Protein AF-A0A6B2B445-F1 (afdb_monomer_lite)

Structure (mmCIF, N/CA/C/O backbone):
data_AF-A0A6B2B445-F1
#
_entry.id   AF-A0A6B2B445-F1
#
loop_
_atom_site.group_PDB
_atom_site.id
_atom_site.type_symbol
_atom_site.label_atom_id
_atom_site.label_alt_id
_atom_site.label_comp_id
_atom_site.label_asym_id
_atom_site.label_entity_id
_atom_site.label_seq_id
_atom_site.pdbx_PDB_ins_code
_atom_site.Cartn_x
_atom_site.Cartn_y
_atom_site.Cartn_z
_atom_site.occupancy
_atom_site.B_iso_or_equiv
_atom_site.auth_seq_id
_atom_site.auth_comp_id
_atom_site.auth_asym_id
_atom_site.auth_atom_id
_atom_site.pdbx_PDB_model_num
ATOM 1 N N . MET A 1 1 ? -19.565 30.868 10.875 1.00 37.94 1 MET A N 1
ATOM 2 C CA . MET A 1 1 ? -19.810 29.450 10.540 1.00 37.94 1 MET A CA 1
ATOM 3 C C . MET A 1 1 ? -18.513 28.697 10.764 1.00 37.94 1 MET A C 1
ATOM 5 O O . MET A 1 1 ? -17.567 28.935 10.028 1.00 37.94 1 MET A O 1
ATOM 9 N N . LYS A 1 2 ? -18.429 27.897 11.832 1.00 34.94 2 LYS A N 1
ATOM 10 C CA . LYS A 1 2 ? -17.344 26.925 12.012 1.00 34.94 2 LYS A CA 1
ATOM 11 C C . LYS A 1 2 ? -17.727 25.694 11.191 1.00 34.94 2 LYS A C 1
ATOM 13 O O . LYS A 1 2 ? -18.863 25.245 11.288 1.00 34.94 2 LYS A O 1
ATOM 18 N N . SER A 1 3 ? -16.827 25.243 10.329 1.00 37.50 3 SER A N 1
ATOM 19 C CA . SER A 1 3 ? -17.010 24.019 9.555 1.00 37.50 3 SER A CA 1
ATOM 20 C C . SER A 1 3 ? -16.663 22.838 10.460 1.00 37.50 3 SER A C 1
ATOM 22 O O . SER A 1 3 ? -15.491 22.644 10.767 1.00 37.50 3 SER A O 1
ATOM 24 N N . ASP A 1 4 ? -17.675 22.090 10.903 1.00 46.00 4 ASP A N 1
ATOM 25 C CA . ASP A 1 4 ? -17.543 20.838 11.663 1.00 46.00 4 ASP A CA 1
ATOM 26 C C . ASP A 1 4 ? -17.133 19.679 10.735 1.00 46.00 4 ASP A C 1
ATOM 28 O O . ASP A 1 4 ? -17.894 18.741 10.502 1.00 46.00 4 ASP A O 1
ATOM 32 N N . ILE A 1 5 ? -15.925 19.739 10.168 1.00 45.12 5 ILE A N 1
ATOM 33 C CA . ILE A 1 5 ? -15.330 18.595 9.462 1.00 45.12 5 ILE A CA 1
ATOM 34 C C . ILE A 1 5 ? -14.302 17.952 10.396 1.00 45.12 5 ILE A C 1
ATOM 36 O O . ILE A 1 5 ? -13.121 18.258 10.308 1.00 45.12 5 ILE A O 1
ATOM 40 N N . GLY A 1 6 ? -14.791 17.076 11.282 1.00 44.84 6 GLY A N 1
ATOM 41 C CA . GLY A 1 6 ? -14.033 16.017 11.966 1.00 44.84 6 GLY A CA 1
ATOM 42 C C . GLY A 1 6 ? -12.901 16.439 12.923 1.00 44.84 6 GLY A C 1
ATOM 43 O O . GLY A 1 6 ? -12.446 17.581 12.915 1.00 44.84 6 GLY A O 1
ATOM 44 N N . PRO A 1 7 ? -12.429 15.526 13.794 1.00 42.03 7 PRO A N 1
ATOM 45 C CA . PRO A 1 7 ? -11.262 15.793 14.624 1.00 42.03 7 PRO A CA 1
ATOM 46 C C . PRO A 1 7 ? -10.038 16.027 13.730 1.00 42.03 7 PRO A C 1
ATOM 48 O O . PRO A 1 7 ? -9.815 15.325 12.744 1.00 42.03 7 PRO A O 1
ATOM 51 N N . SER A 1 8 ? -9.245 17.036 14.081 1.00 46.16 8 SER A N 1
ATOM 52 C CA . SER A 1 8 ? -7.990 17.383 13.424 1.00 46.16 8 SER A CA 1
ATOM 53 C C . SER A 1 8 ? -6.955 16.264 13.599 1.00 46.16 8 SER A C 1
ATOM 55 O O . SER A 1 8 ? -6.148 16.301 14.526 1.00 46.16 8 SER A O 1
ATOM 57 N N . TRP A 1 9 ? -6.928 15.283 12.701 1.00 50.59 9 TRP A N 1
ATOM 58 C CA . TRP A 1 9 ? -5.773 14.394 12.519 1.00 50.59 9 TRP A CA 1
ATOM 59 C C . TRP A 1 9 ? -4.677 15.135 11.742 1.00 50.59 9 TRP A C 1
ATOM 61 O O . TRP A 1 9 ? -4.286 14.753 10.643 1.00 50.59 9 TRP A O 1
ATOM 71 N N . SER A 1 10 ? -4.227 16.271 12.275 1.00 55.19 10 SER A N 1
ATOM 72 C CA . SER A 1 10 ? -3.288 17.170 11.598 1.00 55.19 10 SER A CA 1
ATOM 73 C C . SER A 1 10 ? -1.853 16.637 11.530 1.00 55.19 10 SER A C 1
ATOM 75 O O . SER A 1 10 ? -1.025 17.261 10.875 1.00 55.19 10 SER A O 1
ATOM 77 N N . GLU A 1 11 ? -1.552 15.474 12.116 1.00 64.31 11 GLU A N 1
ATOM 78 C CA . GLU A 1 11 ? -0.257 14.814 11.952 1.00 64.31 11 GLU A CA 1
ATOM 79 C C . GLU A 1 11 ? -0.418 13.300 11.789 1.00 64.31 11 GLU A C 1
ATOM 81 O O . GLU A 1 11 ? -0.928 12.606 12.664 1.00 64.31 11 GLU A O 1
ATOM 86 N N . VAL A 1 12 ? 0.045 12.788 10.646 1.00 70.62 12 VAL A N 1
ATOM 87 C CA . VAL A 1 12 ? 0.212 11.350 10.405 1.00 70.62 12 VAL A CA 1
ATOM 88 C C . VAL A 1 12 ? 1.132 10.773 11.484 1.00 70.62 12 VAL A C 1
ATOM 90 O O . VAL A 1 12 ? 2.234 11.302 11.683 1.00 70.62 12 VAL A O 1
ATOM 93 N N . LEU A 1 13 ? 0.703 9.680 12.125 1.00 77.31 13 LEU A N 1
ATOM 94 C CA . LEU A 1 13 ? 1.469 8.983 13.161 1.00 77.31 13 LEU A CA 1
ATOM 95 C C . LEU A 1 13 ? 2.887 8.628 12.658 1.00 77.31 13 LEU A C 1
ATOM 97 O O . LEU A 1 13 ? 3.035 8.215 11.503 1.00 77.31 13 LEU A O 1
ATOM 101 N N . PRO A 1 14 ? 3.941 8.767 13.487 1.00 82.19 14 PRO A N 1
ATOM 102 C CA . PRO A 1 14 ? 5.313 8.442 13.089 1.00 82.19 14 PRO A CA 1
ATOM 103 C C . PRO A 1 14 ? 5.469 7.029 12.517 1.00 82.19 14 PRO A C 1
ATOM 105 O O . PRO A 1 14 ? 6.147 6.858 11.505 1.00 82.19 14 PRO A O 1
ATOM 108 N N . ASP A 1 15 ? 4.777 6.052 13.100 1.00 80.50 15 ASP A N 1
ATOM 109 C CA . ASP A 1 15 ? 4.842 4.651 12.676 1.00 80.50 15 ASP A CA 1
ATOM 110 C C . ASP A 1 15 ? 4.233 4.444 11.285 1.00 80.50 15 ASP A C 1
ATOM 112 O O . ASP A 1 15 ? 4.793 3.715 10.473 1.00 80.50 15 ASP A O 1
ATOM 116 N N . VAL A 1 16 ? 3.158 5.168 10.953 1.00 81.94 16 VAL A N 1
ATOM 117 C CA . VAL A 1 16 ? 2.560 5.160 9.607 1.00 81.94 16 VAL A CA 1
ATOM 118 C C . VAL A 1 16 ? 3.533 5.725 8.570 1.00 81.94 16 VAL A C 1
ATOM 120 O O . VAL A 1 16 ? 3.661 5.179 7.473 1.00 81.94 16 VAL A O 1
ATOM 123 N N . LYS A 1 17 ? 4.260 6.800 8.908 1.00 86.38 17 LYS A N 1
ATOM 124 C CA . LYS A 1 17 ? 5.299 7.353 8.021 1.00 86.38 17 LYS A CA 1
ATOM 125 C C . LYS A 1 17 ? 6.448 6.366 7.833 1.00 86.38 17 LYS A C 1
ATOM 127 O O . LYS A 1 17 ? 6.901 6.173 6.708 1.00 86.38 17 LYS A O 1
ATOM 132 N N . LEU A 1 18 ? 6.917 5.755 8.920 1.00 87.56 18 LEU A N 1
ATOM 133 C CA . LEU A 1 18 ? 8.008 4.785 8.878 1.00 87.56 18 LEU A CA 1
ATOM 134 C C . LEU A 1 18 ? 7.619 3.545 8.067 1.00 87.56 18 LEU A C 1
ATOM 136 O O . LEU A 1 18 ? 8.397 3.112 7.218 1.00 87.56 18 LEU A O 1
ATOM 140 N N . TRP A 1 19 ? 6.405 3.032 8.269 1.00 87.81 19 TRP A N 1
ATOM 141 C CA . TRP A 1 19 ? 5.838 1.952 7.468 1.00 87.81 19 TRP A CA 1
ATOM 142 C C . TRP A 1 19 ? 5.818 2.326 5.985 1.00 87.81 19 TRP A C 1
ATOM 144 O O . TRP A 1 19 ? 6.363 1.588 5.171 1.00 87.81 19 TRP A O 1
ATOM 154 N N . ALA A 1 20 ? 5.297 3.504 5.623 1.00 89.81 20 ALA A N 1
ATOM 155 C CA . ALA A 1 20 ? 5.241 3.935 4.225 1.00 89.81 20 ALA A CA 1
ATOM 156 C C . ALA A 1 20 ? 6.638 3.988 3.581 1.00 89.81 20 ALA A C 1
ATOM 158 O O . ALA A 1 20 ? 6.821 3.445 2.495 1.00 89.81 20 ALA A O 1
ATOM 159 N N . ILE A 1 21 ? 7.639 4.553 4.269 1.00 91.38 21 ILE A N 1
ATOM 160 C CA . ILE A 1 21 ? 9.036 4.590 3.794 1.00 91.38 21 ILE A CA 1
ATOM 161 C C . ILE A 1 21 ? 9.561 3.174 3.535 1.00 91.38 21 ILE A C 1
ATOM 163 O O . ILE A 1 21 ? 10.130 2.898 2.479 1.00 91.38 21 ILE A O 1
ATOM 167 N N . LYS A 1 22 ? 9.340 2.258 4.480 1.00 91.88 22 LYS A N 1
ATOM 168 C CA . LYS A 1 22 ? 9.798 0.870 4.378 1.00 91.88 22 LYS A CA 1
ATOM 169 C C . LYS A 1 22 ? 9.105 0.109 3.246 1.00 91.88 22 LYS A C 1
ATOM 171 O O . LYS A 1 22 ? 9.754 -0.652 2.530 1.00 91.88 22 LYS A O 1
ATOM 176 N N . MET A 1 23 ? 7.821 0.370 3.022 1.00 92.62 23 MET A N 1
ATOM 177 C CA . MET A 1 23 ? 7.076 -0.194 1.897 1.00 92.62 23 MET A CA 1
ATOM 178 C C . MET A 1 23 ? 7.556 0.351 0.551 1.00 92.62 23 MET A C 1
ATOM 180 O O . MET A 1 23 ? 7.617 -0.410 -0.413 1.00 92.62 23 MET A O 1
ATOM 184 N N . VAL A 1 24 ? 7.955 1.627 0.472 1.00 94.56 24 VAL A N 1
ATOM 185 C CA . VAL A 1 24 ? 8.592 2.189 -0.733 1.00 94.56 24 VAL A CA 1
ATOM 186 C C . VAL A 1 24 ? 9.906 1.474 -1.037 1.00 94.56 24 VAL A C 1
ATOM 188 O O . VAL A 1 24 ? 10.101 1.040 -2.172 1.00 94.56 24 VAL A O 1
ATOM 191 N N . GLU A 1 25 ? 10.782 1.304 -0.041 1.00 94.25 25 GLU A N 1
ATOM 192 C CA . GLU A 1 25 ? 12.053 0.576 -0.199 1.00 94.25 25 GLU A CA 1
ATOM 193 C C . GLU A 1 25 ? 11.809 -0.855 -0.709 1.00 94.25 25 GLU A C 1
ATOM 195 O O . GLU A 1 25 ? 12.440 -1.304 -1.672 1.00 94.25 25 GLU A O 1
ATOM 200 N N . LEU A 1 26 ? 10.834 -1.553 -0.118 1.00 93.06 26 LEU A N 1
ATOM 201 C CA . LEU A 1 26 ? 10.450 -2.900 -0.529 1.00 93.06 26 LEU A CA 1
ATOM 202 C C . LEU A 1 26 ? 9.903 -2.928 -1.964 1.00 93.06 26 LEU A C 1
ATOM 204 O O . LEU A 1 26 ? 10.358 -3.739 -2.773 1.00 93.06 26 LEU A O 1
ATOM 208 N N . ALA A 1 27 ? 8.987 -2.024 -2.313 1.00 94.00 27 ALA A N 1
ATOM 209 C CA . ALA A 1 27 ? 8.426 -1.930 -3.659 1.00 94.00 27 ALA A CA 1
ATOM 210 C C . ALA A 1 27 ? 9.517 -1.666 -4.706 1.00 94.00 27 ALA A C 1
ATOM 212 O O . ALA A 1 27 ? 9.547 -2.336 -5.735 1.00 94.00 27 ALA A O 1
ATOM 213 N N . GLN A 1 28 ? 10.459 -0.763 -4.425 1.00 94.12 28 GLN A N 1
ATOM 214 C CA . GLN A 1 28 ? 11.584 -0.461 -5.319 1.00 94.12 28 GLN A CA 1
ATOM 215 C C . GLN A 1 28 ? 12.555 -1.638 -5.474 1.00 94.12 28 GLN A C 1
ATOM 217 O O . GLN A 1 28 ? 13.159 -1.799 -6.533 1.00 94.12 28 GLN A O 1
ATOM 222 N N . SER A 1 29 ? 12.694 -2.485 -4.451 1.00 95.00 29 SER A N 1
ATOM 223 C CA . SER A 1 29 ? 13.516 -3.697 -4.540 1.00 95.00 29 SER A CA 1
ATOM 224 C C . SER A 1 29 ? 12.875 -4.808 -5.386 1.00 95.00 29 SER A C 1
ATOM 226 O O . SER A 1 29 ? 13.588 -5.648 -5.937 1.00 95.00 29 SER A O 1
ATOM 228 N N . LYS A 1 30 ? 11.538 -4.817 -5.505 1.00 94.50 30 LYS A N 1
ATOM 229 C CA . LYS A 1 30 ? 10.770 -5.898 -6.149 1.00 94.50 30 LYS A CA 1
ATOM 230 C C . LYS A 1 30 ? 10.230 -5.539 -7.529 1.00 94.50 30 LYS A C 1
ATOM 232 O O . LYS A 1 30 ? 10.074 -6.431 -8.359 1.00 94.50 30 LYS A O 1
ATOM 237 N N . LEU A 1 31 ? 9.890 -4.275 -7.761 1.00 96.75 31 LEU A N 1
ATOM 238 C CA . LEU A 1 31 ? 9.186 -3.810 -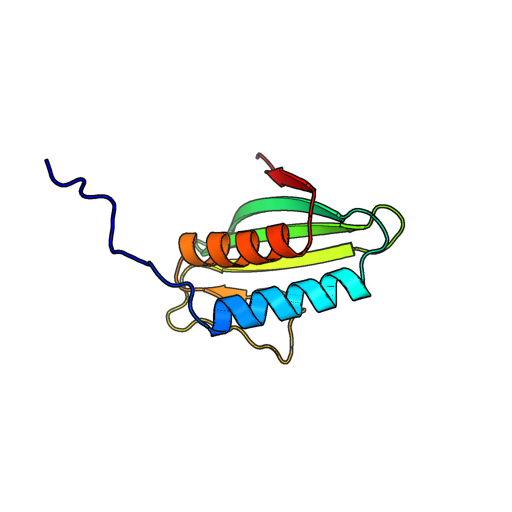8.953 1.00 96.75 31 LEU A CA 1
ATOM 239 C C . LEU A 1 31 ? 10.150 -3.065 -9.875 1.00 96.75 31 LEU A C 1
ATOM 241 O O . LEU A 1 31 ? 10.849 -2.146 -9.457 1.00 96.75 31 LEU A O 1
ATOM 245 N N . VAL A 1 32 ? 10.171 -3.447 -11.152 1.00 97.00 32 VAL A N 1
ATOM 246 C CA . VAL A 1 32 ? 11.074 -2.859 -12.148 1.00 97.00 32 VAL A CA 1
ATOM 247 C C . VAL A 1 32 ? 10.294 -1.970 -13.113 1.00 97.00 32 VAL A C 1
ATOM 249 O O . VAL A 1 32 ? 9.363 -2.431 -13.778 1.00 97.00 32 VAL A O 1
ATOM 252 N N . GLY A 1 33 ? 10.723 -0.713 -13.246 1.00 95.94 33 GLY A N 1
ATOM 253 C CA . GLY A 1 33 ? 10.091 0.296 -14.105 1.00 95.94 33 GLY A CA 1
ATOM 254 C C . GLY A 1 33 ? 8.950 1.044 -13.413 1.00 95.94 33 GLY A C 1
ATOM 255 O O . GLY A 1 33 ? 8.861 1.052 -12.187 1.00 95.94 33 GLY A O 1
ATOM 256 N N . SER A 1 34 ? 8.080 1.693 -14.194 1.00 96.75 34 SER A N 1
ATOM 257 C CA . SER A 1 34 ? 6.900 2.373 -13.645 1.00 96.75 34 SER A CA 1
ATOM 258 C C . SER A 1 34 ? 5.988 1.390 -12.909 1.00 96.75 34 SER A C 1
ATOM 260 O O . SER A 1 34 ? 5.781 0.264 -13.364 1.00 96.75 34 SER A O 1
ATOM 262 N N . ILE A 1 35 ? 5.423 1.827 -11.787 1.00 97.50 35 ILE A N 1
ATOM 263 C CA . ILE A 1 35 ? 4.572 1.001 -10.933 1.00 97.50 35 ILE A CA 1
ATOM 264 C C . ILE A 1 35 ? 3.109 1.296 -11.251 1.00 97.50 35 ILE A C 1
ATOM 266 O O . ILE A 1 35 ? 2.694 2.454 -11.241 1.00 97.50 35 ILE A O 1
ATOM 270 N N . ARG A 1 36 ? 2.318 0.249 -11.492 1.00 97.06 36 ARG A N 1
ATOM 271 C CA . ARG A 1 36 ? 0.852 0.332 -11.528 1.00 97.06 36 ARG A CA 1
ATOM 272 C C . ARG A 1 36 ? 0.278 -0.322 -10.287 1.00 97.06 36 ARG A C 1
ATOM 274 O O . ARG A 1 36 ? 0.710 -1.414 -9.926 1.00 97.06 36 ARG A O 1
ATOM 281 N N . ALA A 1 37 ? -0.701 0.329 -9.681 1.00 96.06 37 ALA A N 1
ATOM 282 C CA . ALA A 1 37 ? -1.389 -0.104 -8.481 1.00 96.06 37 ALA A CA 1
ATOM 283 C C . ALA A 1 37 ? -2.892 -0.263 -8.748 1.00 96.06 37 ALA A C 1
ATOM 285 O O . ALA A 1 37 ? -3.531 0.604 -9.350 1.00 96.06 37 ALA A O 1
ATOM 286 N N . ASN A 1 38 ? -3.469 -1.363 -8.278 1.00 95.25 38 ASN A N 1
ATOM 287 C CA . ASN A 1 38 ? -4.906 -1.580 -8.212 1.00 95.25 38 ASN A CA 1
ATOM 288 C C . ASN A 1 38 ? -5.325 -1.632 -6.745 1.00 95.25 38 ASN A C 1
ATOM 290 O O . ASN A 1 38 ? -4.881 -2.503 -5.997 1.00 95.25 38 ASN A O 1
ATOM 294 N N . LEU A 1 39 ? -6.157 -0.677 -6.344 1.00 94.12 39 LEU A N 1
ATOM 295 C CA . LEU A 1 39 ? -6.699 -0.583 -5.000 1.00 94.12 39 LEU A CA 1
ATOM 296 C C . LEU A 1 39 ? -8.142 -1.087 -4.983 1.00 94.12 39 LEU A C 1
ATOM 298 O O . LEU A 1 39 ? -8.976 -0.633 -5.772 1.00 94.12 39 LEU A O 1
ATOM 302 N N . ARG A 1 40 ? -8.457 -1.976 -4.041 1.00 93.31 40 ARG A N 1
ATOM 303 C CA . ARG A 1 40 ? -9.788 -2.561 -3.88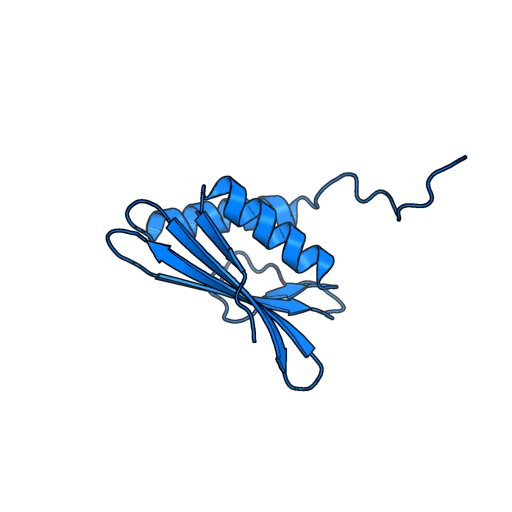2 1.00 93.31 40 ARG A CA 1
ATOM 304 C C . ARG A 1 40 ? -10.184 -2.656 -2.415 1.00 93.31 40 ARG A C 1
ATOM 306 O O . ARG A 1 40 ? -9.561 -3.375 -1.642 1.00 93.31 40 ARG A O 1
ATOM 313 N N . ALA A 1 41 ? -11.290 -2.013 -2.059 1.00 93.06 41 ALA A N 1
ATOM 314 C CA . ALA A 1 41 ? -11.964 -2.271 -0.792 1.00 93.06 41 ALA A CA 1
ATOM 315 C C . ALA A 1 41 ? -12.948 -3.444 -0.943 1.00 93.06 41 ALA A C 1
ATOM 317 O O . ALA A 1 41 ? -13.660 -3.542 -1.946 1.00 93.06 41 ALA A O 1
ATOM 318 N N . TYR A 1 42 ? -13.002 -4.341 0.037 1.00 92.38 42 TYR A N 1
ATOM 319 C CA . TYR A 1 42 ? -13.970 -5.438 0.074 1.00 92.38 42 TYR A CA 1
ATOM 320 C C . TYR A 1 42 ? -14.310 -5.831 1.510 1.00 92.38 42 TYR A C 1
ATOM 322 O O . TYR A 1 42 ? -13.634 -5.444 2.457 1.00 92.38 42 TYR A O 1
ATOM 330 N N . ARG A 1 43 ? -15.376 -6.617 1.675 1.00 92.75 43 ARG A N 1
ATOM 331 C CA . ARG A 1 43 ? -15.782 -7.154 2.974 1.00 92.75 43 ARG A CA 1
ATOM 332 C C . ARG A 1 43 ? -15.766 -8.675 2.937 1.00 92.75 43 ARG A C 1
ATOM 334 O O . ARG A 1 43 ? -16.342 -9.270 2.028 1.00 92.75 43 ARG A O 1
ATOM 341 N N . HIS A 1 44 ? -15.150 -9.303 3.931 1.00 88.94 44 HIS A N 1
ATOM 342 C CA . HIS A 1 44 ? -15.129 -10.755 4.091 1.00 88.94 44 HIS A CA 1
ATOM 343 C C . HIS A 1 44 ? -15.397 -11.115 5.555 1.00 88.94 44 HIS A C 1
ATOM 345 O O . HIS A 1 44 ? -14.811 -10.531 6.458 1.00 88.94 44 HIS A O 1
ATOM 351 N N . ASN A 1 45 ? -16.341 -12.028 5.806 1.00 89.06 45 ASN A N 1
ATOM 352 C CA . ASN A 1 45 ? -16.761 -12.441 7.156 1.00 89.06 45 ASN A CA 1
ATOM 353 C C . ASN A 1 45 ? -17.069 -11.279 8.120 1.00 89.06 45 ASN A C 1
ATOM 355 O O . ASN A 1 45 ? -16.807 -11.353 9.315 1.00 89.06 45 ASN A O 1
ATOM 359 N N . GLY A 1 46 ? -17.635 -10.189 7.598 1.00 86.88 46 GLY A N 1
ATOM 360 C CA . GLY A 1 46 ? -17.989 -9.019 8.397 1.00 86.88 46 GLY A CA 1
ATOM 361 C C . GLY A 1 46 ? -16.854 -8.014 8.616 1.00 86.88 46 GLY A C 1
ATOM 362 O O . GLY A 1 46 ? -17.174 -6.898 9.024 1.00 86.88 46 GLY A O 1
ATOM 363 N N . ILE A 1 47 ? -15.611 -8.352 8.264 1.00 89.38 47 ILE A N 1
ATOM 364 C CA . ILE A 1 47 ? -14.417 -7.499 8.361 1.00 89.38 47 ILE A CA 1
ATOM 365 C C . ILE A 1 47 ? -14.200 -6.771 7.032 1.00 89.38 47 ILE A C 1
ATOM 367 O O . ILE A 1 47 ? -14.394 -7.353 5.959 1.00 89.38 47 ILE A O 1
ATOM 371 N N . GLU A 1 48 ? -13.851 -5.490 7.100 1.00 92.94 48 GLU A N 1
ATOM 372 C CA . GLU A 1 48 ? -13.521 -4.679 5.930 1.00 92.94 48 GLU A CA 1
ATOM 373 C C . GLU A 1 48 ? -12.023 -4.754 5.643 1.00 92.94 48 GLU A C 1
ATOM 375 O O . GLU A 1 48 ? -11.200 -4.679 6.552 1.00 92.94 48 GLU A O 1
ATOM 380 N N . TYR A 1 49 ? -11.680 -4.884 4.369 1.00 92.62 49 TYR A N 1
ATOM 381 C CA . TYR A 1 49 ? -10.315 -5.023 3.898 1.00 92.62 49 TYR A CA 1
ATOM 382 C C . TYR A 1 49 ? -10.033 -4.033 2.774 1.00 92.62 49 TYR A C 1
ATOM 384 O O . TYR A 1 49 ? -10.897 -3.758 1.939 1.00 92.62 49 TYR A O 1
ATOM 392 N N . LEU A 1 50 ? -8.793 -3.567 2.715 1.00 93.31 50 LEU A N 1
ATOM 393 C CA . LEU A 1 50 ? -8.217 -2.807 1.621 1.00 93.31 50 LEU A CA 1
ATOM 394 C C . LEU A 1 50 ? -7.090 -3.640 1.006 1.00 93.31 50 LEU A C 1
ATOM 396 O O . LEU A 1 50 ? -6.024 -3.787 1.598 1.00 93.31 50 LEU A O 1
ATOM 400 N N . ALA A 1 51 ? -7.341 -4.219 -0.163 1.00 92.88 51 ALA A N 1
ATOM 401 C CA . ALA A 1 51 ? -6.325 -4.888 -0.962 1.00 92.88 51 ALA A CA 1
ATOM 402 C C . ALA A 1 51 ? -5.667 -3.896 -1.920 1.00 92.88 51 ALA A C 1
ATOM 404 O O . ALA A 1 51 ? -6.340 -3.094 -2.568 1.00 92.88 51 ALA A O 1
ATOM 405 N N . LEU A 1 52 ? -4.352 -3.996 -2.031 1.00 93.25 52 LEU A N 1
ATOM 406 C CA . LEU A 1 52 ? -3.524 -3.266 -2.968 1.00 93.25 52 LEU A CA 1
ATOM 407 C C . LEU A 1 52 ? -2.666 -4.270 -3.735 1.00 93.25 52 LEU A C 1
ATOM 409 O O . LEU A 1 52 ? -1.820 -4.943 -3.152 1.00 93.25 52 LEU A O 1
ATOM 413 N N . GLU A 1 53 ? -2.864 -4.346 -5.042 1.00 94.06 53 GLU A N 1
ATOM 414 C CA . GLU A 1 53 ? -2.032 -5.127 -5.954 1.00 94.06 53 GLU A CA 1
ATOM 415 C C . GLU A 1 53 ? -1.151 -4.185 -6.771 1.00 94.06 53 GLU A C 1
ATOM 417 O O . GLU A 1 53 ? -1.623 -3.173 -7.284 1.00 94.06 53 GLU A O 1
ATOM 422 N N . ME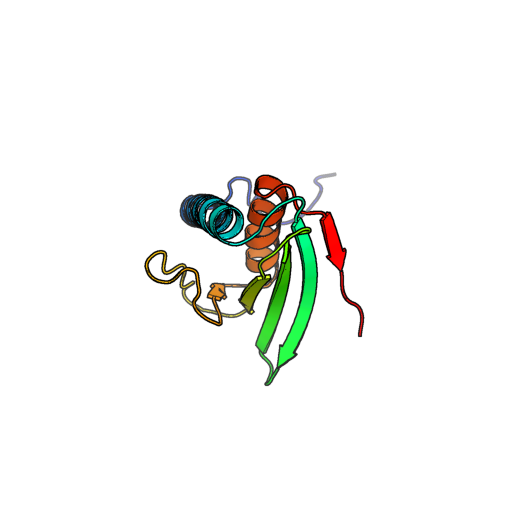T A 1 54 ? 0.133 -4.500 -6.904 1.00 95.19 54 MET A N 1
ATOM 423 C CA . MET A 1 54 ? 1.114 -3.665 -7.590 1.00 95.19 54 MET A CA 1
ATOM 424 C C . MET A 1 54 ? 1.949 -4.490 -8.558 1.00 95.19 54 MET A C 1
ATOM 426 O O . MET A 1 54 ? 2.395 -5.592 -8.232 1.00 95.19 54 MET A O 1
ATOM 430 N N . ILE A 1 55 ? 2.191 -3.939 -9.744 1.00 96.88 55 ILE A N 1
ATOM 431 C CA . ILE A 1 55 ? 2.969 -4.581 -10.806 1.00 96.88 55 ILE A CA 1
ATOM 432 C C . ILE A 1 55 ? 3.975 -3.572 -11.361 1.00 96.88 55 ILE A C 1
ATOM 434 O O . ILE A 1 55 ? 3.619 -2.430 -11.669 1.00 96.88 55 ILE A O 1
ATOM 438 N N . GLY A 1 56 ? 5.231 -4.001 -11.498 1.00 97.56 56 GLY A N 1
ATOM 439 C CA . GLY A 1 56 ? 6.266 -3.240 -12.191 1.00 97.56 56 GLY A CA 1
ATOM 440 C C . GLY A 1 56 ? 6.134 -3.404 -13.703 1.00 97.56 56 GLY A C 1
ATOM 441 O O . GLY A 1 56 ? 5.878 -4.500 -14.199 1.00 97.56 56 GLY A O 1
ATOM 442 N N . GLN A 1 57 ? 6.323 -2.321 -14.454 1.00 97.31 57 GLN A N 1
ATOM 443 C CA . GLN A 1 57 ? 6.204 -2.301 -15.915 1.00 97.31 57 GLN A CA 1
ATOM 444 C C . GLN A 1 57 ? 7.020 -3.396 -16.619 1.00 97.31 57 GLN A C 1
ATOM 446 O O . GLN A 1 57 ? 6.587 -3.911 -17.651 1.00 97.31 57 GLN A O 1
ATOM 451 N N . HIS A 1 58 ? 8.209 -3.709 -16.105 1.00 97.00 58 HIS A N 1
ATOM 452 C CA . HIS A 1 58 ? 9.129 -4.664 -16.722 1.00 97.00 58 HIS A CA 1
ATOM 453 C C . HIS A 1 58 ? 9.159 -6.012 -16.003 1.00 97.00 58 HIS A C 1
ATOM 455 O O . HIS A 1 58 ? 9.328 -7.038 -16.658 1.00 97.00 58 HIS A O 1
ATOM 461 N N . ALA A 1 59 ? 9.023 -6.014 -14.676 1.00 95.50 59 ALA A N 1
ATOM 462 C CA . ALA A 1 59 ? 9.033 -7.222 -13.863 1.00 95.50 59 ALA A CA 1
ATOM 463 C C . ALA A 1 59 ? 8.540 -6.944 -12.438 1.00 95.50 59 ALA A C 1
ATOM 465 O O . ALA A 1 59 ? 8.606 -5.813 -11.947 1.00 95.50 59 ALA A O 1
ATOM 466 N N . GLY A 1 60 ? 8.144 -8.026 -11.767 1.00 96.31 60 GLY A N 1
ATOM 467 C CA . GLY A 1 60 ? 7.830 -8.037 -10.346 1.00 96.31 60 GLY A CA 1
ATOM 468 C C . GLY A 1 60 ? 6.382 -7.689 -10.030 1.00 96.31 60 GLY A C 1
ATOM 469 O O . GLY A 1 60 ? 5.713 -6.941 -10.746 1.00 96.31 60 GLY A O 1
ATOM 470 N N . SER A 1 61 ? 5.915 -8.240 -8.916 1.00 94.44 61 SER A N 1
ATOM 471 C CA . SER A 1 61 ? 4.612 -7.941 -8.342 1.00 94.44 61 SER A CA 1
ATOM 472 C C . SER A 1 61 ? 4.695 -7.907 -6.823 1.00 94.44 61 SER A C 1
ATOM 474 O O . SER A 1 61 ? 5.538 -8.563 -6.203 1.00 94.44 61 SER A O 1
ATOM 476 N N . MET A 1 62 ? 3.794 -7.145 -6.225 1.00 92.50 62 MET A N 1
ATOM 477 C CA . MET A 1 62 ? 3.643 -7.015 -4.786 1.00 92.50 62 MET A CA 1
ATOM 478 C C . MET A 1 62 ? 2.157 -6.896 -4.462 1.00 92.50 62 MET A C 1
ATOM 480 O O . MET A 1 62 ? 1.403 -6.302 -5.227 1.00 92.50 62 MET A O 1
ATOM 484 N N . SER A 1 63 ? 1.734 -7.464 -3.340 1.00 91.88 63 SER A N 1
ATOM 485 C CA . SER A 1 63 ? 0.357 -7.367 -2.868 1.00 91.88 63 SER A CA 1
ATOM 486 C C . SER A 1 63 ? 0.343 -7.094 -1.378 1.00 91.88 63 SER A C 1
ATOM 488 O O . SER A 1 63 ? 1.117 -7.697 -0.638 1.00 91.88 63 SER A O 1
ATOM 490 N N . ILE A 1 64 ? -0.553 -6.218 -0.949 1.00 90.81 64 ILE A N 1
ATOM 491 C CA . ILE A 1 64 ? -0.756 -5.848 0.447 1.00 90.81 64 ILE A CA 1
ATOM 492 C C . ILE A 1 64 ? -2.247 -5.959 0.722 1.00 90.81 64 ILE A C 1
ATOM 494 O O . ILE A 1 64 ? -3.060 -5.520 -0.088 1.00 90.81 64 ILE A O 1
ATOM 498 N N . THR A 1 65 ? -2.615 -6.517 1.867 1.00 91.44 65 THR A N 1
ATOM 499 C CA . THR A 1 65 ? -3.990 -6.445 2.365 1.00 91.44 65 THR A CA 1
ATOM 500 C C . THR A 1 65 ? -3.964 -5.774 3.725 1.00 91.44 65 THR A C 1
ATOM 502 O O . THR A 1 65 ? -3.108 -6.090 4.545 1.00 91.44 65 THR A O 1
ATOM 505 N N . ILE A 1 66 ? -4.888 -4.854 3.969 1.00 90.88 66 ILE A N 1
ATOM 506 C CA . ILE A 1 66 ? -5.078 -4.207 5.265 1.00 90.88 66 ILE A CA 1
ATOM 507 C C . ILE A 1 66 ? -6.490 -4.530 5.752 1.00 90.88 66 ILE A C 1
ATOM 509 O O . ILE A 1 66 ? -7.444 -4.247 5.036 1.00 90.88 66 ILE A O 1
ATOM 513 N N . ALA A 1 67 ? -6.636 -5.128 6.928 1.00 91.00 67 ALA A N 1
ATOM 514 C CA . ALA A 1 67 ? -7.899 -5.320 7.627 1.00 91.00 67 ALA A CA 1
ATOM 515 C C . ALA A 1 67 ? -8.184 -4.138 8.561 1.00 91.00 67 ALA A C 1
ATOM 517 O O . ALA A 1 67 ? -7.318 -3.698 9.315 1.00 91.00 67 ALA A O 1
ATOM 518 N N . ALA A 1 68 ? -9.417 -3.641 8.533 1.00 89.38 68 ALA A N 1
ATOM 519 C CA . ALA A 1 68 ? -9.896 -2.598 9.431 1.00 89.38 68 ALA A CA 1
ATOM 520 C C . ALA A 1 68 ? -10.708 -3.190 10.594 1.00 89.38 68 ALA A C 1
ATOM 522 O O . ALA A 1 68 ? -11.463 -4.151 10.417 1.00 89.38 68 ALA A O 1
ATOM 523 N N . GLY A 1 69 ? -10.605 -2.568 11.772 1.00 84.25 69 GLY A N 1
ATOM 524 C CA . GLY A 1 69 ? -11.375 -2.922 12.971 1.00 84.25 69 GLY A CA 1
ATOM 525 C C . GLY A 1 69 ? -10.541 -3.481 14.126 1.00 84.25 69 GLY A C 1
ATOM 526 O O . GLY A 1 69 ? -11.098 -4.063 15.059 1.00 84.25 69 GLY A O 1
ATOM 527 N N . ALA A 1 70 ? -9.218 -3.326 14.079 1.00 78.75 70 ALA A N 1
ATOM 528 C CA . ALA A 1 70 ? -8.327 -3.784 15.131 1.00 78.75 70 ALA A CA 1
ATOM 529 C C . ALA A 1 70 ? -8.311 -2.828 16.330 1.00 78.75 70 ALA A C 1
ATOM 531 O O . ALA A 1 70 ? -8.269 -1.610 16.185 1.00 78.75 70 ALA A O 1
ATOM 532 N N . VAL A 1 71 ? -8.292 -3.389 17.543 1.00 75.56 71 VAL A N 1
ATOM 533 C CA . VAL A 1 71 ? -8.187 -2.599 18.786 1.00 75.56 71 VAL A CA 1
ATOM 534 C C . VAL A 1 71 ? -6.767 -2.052 18.984 1.00 75.56 71 VAL A C 1
ATOM 536 O O . VAL A 1 71 ? -6.588 -0.998 19.587 1.00 75.56 71 VAL A O 1
ATOM 539 N N . SER A 1 72 ? -5.762 -2.767 18.473 1.00 74.00 72 SER A N 1
ATOM 540 C CA . SER A 1 72 ? -4.354 -2.371 18.482 1.00 74.00 72 SER A CA 1
ATOM 541 C C . SER A 1 72 ? -3.772 -2.646 17.098 1.00 74.00 72 SER A C 1
ATOM 543 O O . SER A 1 72 ? -3.705 -3.819 16.725 1.00 74.00 72 SER A O 1
ATOM 545 N N . PRO A 1 73 ? -3.357 -1.614 16.345 1.00 73.62 73 PRO A N 1
ATOM 546 C CA . PRO A 1 73 ? -2.750 -1.817 15.039 1.00 73.62 73 PRO A CA 1
ATOM 547 C C . PRO A 1 73 ? -1.465 -2.647 15.118 1.00 73.62 73 PRO A C 1
ATOM 549 O O . PRO A 1 73 ? -0.706 -2.537 16.086 1.00 73.62 73 PRO A O 1
ATOM 552 N N . ASN A 1 74 ? -1.211 -3.465 14.096 1.00 75.62 74 ASN A N 1
ATOM 553 C CA . ASN A 1 74 ? 0.004 -4.272 13.987 1.00 75.62 74 ASN A CA 1
ATOM 554 C C . ASN A 1 74 ? 0.800 -3.867 12.741 1.00 75.62 74 ASN A C 1
ATOM 556 O O . ASN A 1 74 ? 0.562 -4.364 11.642 1.00 75.62 74 ASN A O 1
ATOM 560 N N . TYR A 1 75 ? 1.766 -2.970 12.936 1.00 70.38 75 TYR A N 1
ATOM 561 C CA . TYR A 1 75 ? 2.625 -2.432 11.877 1.00 70.38 75 TYR A CA 1
ATOM 562 C C . TYR A 1 75 ? 3.935 -3.197 11.683 1.00 70.38 75 TYR A C 1
ATOM 564 O O . TYR A 1 75 ? 4.865 -2.607 11.140 1.00 70.38 75 TYR A O 1
ATOM 572 N N . SER A 1 76 ? 4.038 -4.446 12.165 1.00 70.25 76 SER A N 1
ATOM 573 C CA . SER A 1 76 ? 5.280 -5.239 12.207 1.00 70.25 76 SER A CA 1
ATOM 574 C C . SER A 1 76 ? 6.219 -4.946 11.030 1.00 70.25 76 SER A C 1
ATOM 576 O O . SER A 1 76 ? 5.986 -5.372 9.900 1.00 70.25 76 SER A O 1
ATOM 578 N N . LEU A 1 77 ? 7.289 -4.192 11.304 1.00 70.81 77 LEU A N 1
ATOM 579 C CA . LEU A 1 77 ? 8.288 -3.818 10.297 1.00 70.81 77 LEU A CA 1
ATOM 580 C C . LEU A 1 77 ? 9.248 -4.972 9.991 1.00 70.81 77 LEU A C 1
ATOM 582 O O . LEU A 1 77 ? 9.965 -4.926 8.994 1.00 70.81 77 LEU A O 1
ATOM 586 N N . ASP A 1 78 ? 9.248 -5.993 10.848 1.00 70.12 78 ASP A N 1
ATOM 587 C CA . ASP A 1 78 ? 10.036 -7.211 10.683 1.00 70.12 78 ASP A CA 1
ATOM 588 C C . ASP A 1 78 ? 9.436 -8.134 9.610 1.00 70.12 78 ASP A C 1
ATOM 590 O O . ASP A 1 78 ? 10.138 -8.992 9.077 1.00 70.12 78 ASP A O 1
ATOM 594 N N . ASP A 1 79 ? 8.157 -7.942 9.267 1.00 69.75 79 ASP A N 1
ATOM 595 C CA . ASP A 1 79 ? 7.460 -8.697 8.227 1.00 69.75 79 ASP A CA 1
ATOM 596 C C . ASP A 1 79 ? 6.513 -7.786 7.433 1.00 69.75 79 ASP A C 1
ATOM 598 O O . ASP A 1 79 ? 5.291 -7.820 7.565 1.00 69.75 79 ASP A O 1
ATOM 602 N N . LEU A 1 80 ? 7.100 -6.936 6.590 1.00 73.56 80 LEU A N 1
ATOM 603 C CA . LEU A 1 80 ? 6.362 -6.038 5.691 1.00 73.56 80 LEU A CA 1
ATOM 604 C C . LEU A 1 80 ? 5.576 -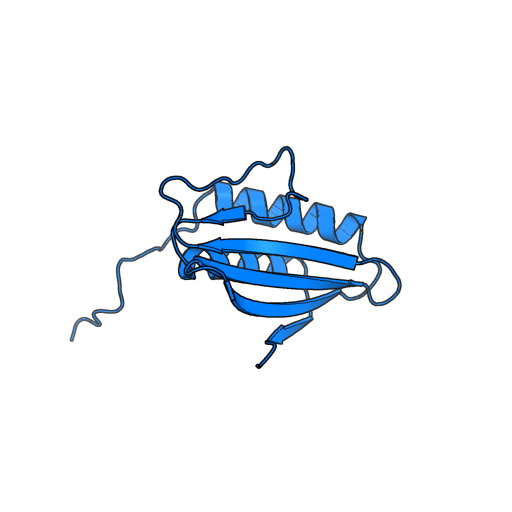6.784 4.597 1.00 73.56 80 LEU A C 1
ATOM 606 O O . LEU A 1 80 ? 4.758 -6.181 3.901 1.00 73.56 80 LEU A O 1
ATOM 610 N N . GLU A 1 81 ? 5.838 -8.080 4.416 1.00 68.00 81 GLU A N 1
ATOM 611 C CA . GLU A 1 81 ? 5.142 -8.941 3.459 1.00 68.00 81 GLU A CA 1
ATOM 612 C C . GLU A 1 81 ? 3.979 -9.712 4.096 1.00 68.00 81 GLU A C 1
ATOM 614 O O . GLU A 1 81 ? 3.321 -10.498 3.403 1.00 68.00 81 GLU A O 1
ATOM 619 N N . CYS A 1 82 ? 3.695 -9.485 5.388 1.00 61.03 82 CYS A N 1
ATOM 620 C CA . CYS A 1 82 ? 2.607 -10.159 6.080 1.00 61.03 82 CYS A CA 1
ATOM 621 C C . CYS A 1 82 ? 1.301 -10.007 5.289 1.00 61.03 82 CYS A C 1
ATOM 623 O O . CYS A 1 82 ? 0.931 -8.929 4.819 1.00 61.03 82 CYS A O 1
ATOM 625 N N . SER A 1 83 ? 0.583 -11.119 5.130 1.00 57.97 83 SER A N 1
ATOM 626 C CA . SER A 1 83 ? -0.552 -11.209 4.207 1.00 57.97 83 SER A CA 1
ATOM 627 C C . SER A 1 83 ? -1.751 -10.337 4.607 1.00 57.97 83 SER A C 1
ATOM 629 O O . SER A 1 83 ? -2.674 -10.197 3.806 1.00 57.97 83 SER A O 1
ATOM 631 N N . CYS A 1 84 ? -1.760 -9.757 5.815 1.00 72.12 84 CYS A N 1
ATOM 632 C CA . CYS A 1 84 ? -2.789 -8.828 6.276 1.00 72.12 84 CYS A CA 1
ATOM 633 C C . CYS A 1 84 ? -2.278 -7.913 7.412 1.00 72.12 84 CYS A C 1
ATOM 635 O O . CYS A 1 84 ? -1.894 -8.421 8.462 1.00 72.12 84 CYS A O 1
ATOM 637 N N . PHE A 1 85 ? -2.285 -6.589 7.219 1.00 84.12 85 PHE A N 1
ATOM 638 C CA . PHE A 1 85 ? -2.033 -5.600 8.278 1.00 84.12 85 PHE A CA 1
ATOM 639 C C . PHE A 1 85 ? -3.330 -5.224 8.984 1.00 84.12 85 PHE A C 1
ATOM 641 O O . PHE A 1 85 ? -4.319 -4.939 8.323 1.00 84.12 85 PHE A O 1
ATOM 648 N N . ASP A 1 86 ? -3.310 -5.138 10.305 1.00 85.94 86 ASP A N 1
ATOM 649 C CA . ASP A 1 86 ? -4.468 -4.745 11.105 1.00 85.94 86 ASP A CA 1
ATOM 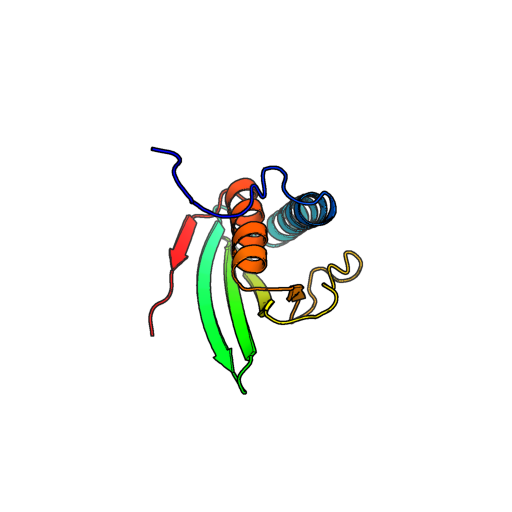650 C C . ASP A 1 86 ? -4.397 -3.252 11.466 1.00 85.94 86 ASP A C 1
ATOM 652 O O . ASP A 1 86 ? -3.395 -2.803 12.028 1.00 85.94 86 ASP A O 1
ATOM 656 N N . VAL A 1 87 ? -5.456 -2.488 11.179 1.00 86.19 87 VAL A N 1
ATOM 657 C CA . VAL A 1 87 ? -5.588 -1.053 11.520 1.00 86.19 87 VAL A CA 1
ATOM 658 C C . VAL A 1 87 ? -6.910 -0.753 12.225 1.00 86.19 87 VAL A C 1
ATOM 660 O O . VAL A 1 87 ? -7.845 -1.562 12.187 1.00 86.19 87 VAL A O 1
ATOM 663 N N . ALA A 1 88 ? -7.018 0.418 12.859 1.00 86.19 88 ALA A N 1
ATOM 664 C CA . ALA A 1 88 ? -8.209 0.772 13.626 1.00 86.19 88 ALA A CA 1
ATOM 665 C C . ALA A 1 88 ? -9.453 0.896 12.737 1.00 86.19 88 ALA A C 1
ATOM 667 O O . ALA A 1 88 ? -10.508 0.344 13.058 1.00 86.19 88 ALA A O 1
ATOM 668 N N . ASP A 1 89 ? -9.327 1.574 11.594 1.00 88.06 89 ASP A N 1
ATOM 669 C CA . ASP A 1 89 ? -10.423 1.793 10.653 1.00 88.06 89 ASP A CA 1
ATOM 670 C C . ASP A 1 89 ? -9.949 1.953 9.193 1.00 88.06 89 ASP A C 1
ATOM 672 O O . ASP A 1 89 ? -8.756 2.002 8.884 1.00 88.06 89 ASP A O 1
ATOM 676 N N . MET A 1 90 ? -10.907 2.035 8.264 1.00 89.62 90 MET A N 1
ATOM 677 C CA . MET A 1 90 ? -10.622 2.177 6.832 1.00 89.62 90 MET A CA 1
ATOM 678 C C . MET A 1 90 ? -9.982 3.531 6.470 1.00 89.62 90 MET A C 1
ATOM 680 O O . MET A 1 90 ? -9.309 3.641 5.446 1.00 89.62 90 MET A O 1
ATOM 684 N N . THR A 1 91 ? -10.153 4.564 7.297 1.00 88.56 91 THR A N 1
ATOM 685 C CA . THR A 1 91 ? -9.511 5.871 7.087 1.00 88.56 91 THR A CA 1
ATOM 686 C C . THR A 1 91 ? -8.008 5.768 7.330 1.00 88.56 91 THR A C 1
ATOM 688 O O . THR A 1 91 ? -7.218 6.295 6.541 1.00 88.56 91 THR A O 1
ATOM 691 N N . GLU A 1 92 ? -7.600 5.049 8.377 1.00 86.56 92 GLU A N 1
ATOM 692 C CA . GLU A 1 92 ? -6.194 4.750 8.660 1.00 86.56 92 GLU A CA 1
ATOM 693 C C . GLU A 1 92 ? -5.577 3.901 7.538 1.00 86.56 92 GLU A C 1
ATOM 695 O O . GLU A 1 92 ? -4.539 4.285 6.991 1.00 86.56 92 GLU A O 1
ATOM 700 N N . ALA A 1 93 ? -6.273 2.843 7.092 1.00 89.88 93 ALA A N 1
ATOM 701 C CA . ALA A 1 93 ? -5.845 2.014 5.956 1.00 89.88 93 ALA A CA 1
ATOM 702 C C . ALA A 1 93 ? -5.589 2.854 4.692 1.00 89.88 93 ALA A C 1
ATOM 704 O O . ALA A 1 93 ? -4.526 2.765 4.070 1.00 89.88 93 ALA A O 1
ATOM 705 N N . LEU A 1 94 ? -6.553 3.705 4.322 1.00 90.62 94 LEU A N 1
ATOM 706 C CA . LEU A 1 94 ? -6.445 4.579 3.154 1.00 90.62 94 LEU A CA 1
ATOM 707 C C . LEU A 1 94 ? -5.314 5.596 3.305 1.00 90.62 94 LEU A C 1
ATOM 709 O O . LEU A 1 94 ? -4.622 5.873 2.326 1.00 90.62 94 LEU A O 1
ATOM 713 N N . THR A 1 95 ? -5.097 6.138 4.504 1.00 88.88 95 THR A N 1
ATOM 714 C CA . THR A 1 95 ? -4.019 7.104 4.765 1.00 88.88 95 THR A CA 1
ATOM 715 C C . THR A 1 95 ? -2.648 6.461 4.579 1.00 88.88 95 THR A C 1
ATOM 717 O O . THR A 1 95 ? -1.813 7.005 3.853 1.00 88.88 95 THR A O 1
ATOM 720 N N . MET A 1 96 ? -2.433 5.284 5.173 1.00 89.50 96 MET A N 1
ATOM 721 C CA . MET A 1 96 ? -1.195 4.515 5.027 1.00 89.50 96 MET A CA 1
ATOM 722 C C . MET A 1 96 ? -0.901 4.213 3.556 1.00 89.50 96 MET A C 1
ATOM 724 O O . MET A 1 96 ? 0.169 4.553 3.044 1.00 89.50 96 MET A O 1
ATOM 728 N N . VAL A 1 97 ? -1.881 3.635 2.857 1.00 91.75 97 VAL A N 1
ATOM 729 C CA . VAL A 1 97 ? -1.746 3.264 1.445 1.00 91.75 97 VAL A CA 1
ATOM 730 C C . VAL A 1 97 ? -1.534 4.488 0.557 1.00 91.75 97 VAL A C 1
ATOM 732 O O . VAL A 1 97 ? -0.704 4.442 -0.346 1.00 91.75 97 VAL A O 1
ATOM 735 N N . SER A 1 98 ? -2.215 5.604 0.822 1.00 91.88 98 SER A N 1
ATOM 736 C CA . SER A 1 98 ? -2.052 6.833 0.033 1.00 91.88 98 SER A CA 1
ATOM 737 C C . SER A 1 98 ? -0.647 7.419 0.156 1.00 91.88 98 SER A C 1
ATOM 739 O O . SER A 1 98 ? -0.084 7.864 -0.843 1.00 91.88 98 SER A O 1
ATOM 741 N N . LEU A 1 99 ? -0.064 7.410 1.359 1.00 91.94 99 LEU A N 1
ATOM 742 C CA . LEU A 1 99 ? 1.313 7.865 1.573 1.00 91.94 99 LEU A CA 1
ATOM 743 C C . LEU A 1 99 ? 2.305 6.969 0.838 1.00 91.94 99 LEU A C 1
ATOM 745 O O . LEU A 1 99 ? 3.141 7.468 0.089 1.00 91.94 99 LEU A O 1
ATOM 749 N N . PHE A 1 100 ? 2.156 5.655 0.997 1.00 93.44 100 PHE A N 1
ATOM 750 C CA . PHE A 1 100 ? 2.991 4.680 0.312 1.00 93.44 100 PHE A CA 1
ATOM 751 C C . PHE A 1 100 ? 2.912 4.820 -1.217 1.00 93.44 100 PHE A C 1
ATOM 753 O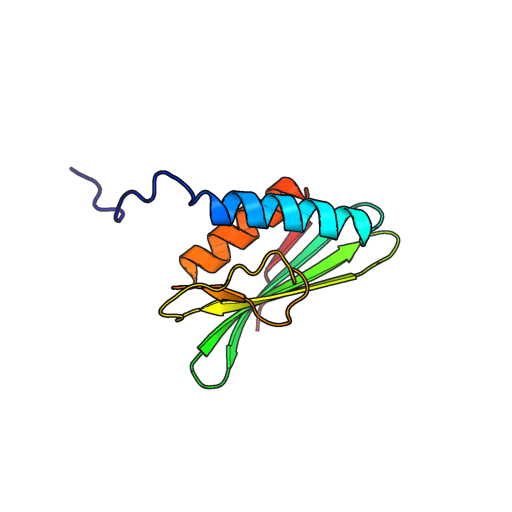 O . PHE A 1 100 ? 3.943 4.954 -1.869 1.00 93.44 100 PHE A O 1
ATOM 760 N N . LEU A 1 101 ? 1.710 4.850 -1.802 1.00 94.25 101 LEU A N 1
ATOM 761 C CA . LEU A 1 101 ? 1.528 4.942 -3.256 1.00 94.25 101 LEU A CA 1
ATOM 762 C C . LEU A 1 101 ? 2.049 6.257 -3.837 1.00 94.25 101 LEU A C 1
ATOM 764 O O . LEU A 1 101 ? 2.657 6.251 -4.910 1.00 94.25 101 LEU A O 1
ATOM 768 N N . ARG A 1 102 ? 1.845 7.372 -3.123 1.00 94.38 102 ARG A N 1
ATOM 769 C CA . ARG A 1 102 ? 2.399 8.678 -3.497 1.00 94.38 102 ARG A CA 1
ATOM 770 C C . ARG A 1 102 ? 3.923 8.626 -3.531 1.00 94.38 102 ARG A C 1
ATOM 772 O O . ARG A 1 102 ? 4.520 9.050 -4.516 1.00 94.38 102 ARG A O 1
ATOM 779 N N . ASP A 1 103 ? 4.542 8.101 -2.479 1.00 94.56 103 ASP A N 1
ATOM 780 C CA . ASP A 1 103 ? 5.999 8.104 -2.329 1.00 94.56 103 ASP A CA 1
ATOM 781 C C . ASP A 1 103 ? 6.671 7.047 -3.233 1.00 94.56 103 ASP A C 1
ATOM 783 O O . ASP A 1 103 ? 7.802 7.237 -3.679 1.00 94.56 103 ASP A O 1
ATOM 787 N N . ALA A 1 104 ? 5.948 5.982 -3.598 1.00 94.19 104 ALA A N 1
ATOM 788 C CA . ALA A 1 104 ? 6.342 5.020 -4.628 1.00 94.19 104 ALA A CA 1
ATOM 789 C C . ALA A 1 104 ? 6.132 5.537 -6.065 1.00 94.19 104 ALA A C 1
ATOM 791 O O . ALA A 1 104 ? 6.539 4.866 -7.014 1.00 94.19 104 ALA A O 1
ATOM 792 N N . ASN A 1 105 ? 5.504 6.707 -6.242 1.00 95.44 105 ASN A N 1
ATOM 793 C CA . ASN A 1 105 ? 5.141 7.276 -7.542 1.00 95.44 105 ASN A CA 1
ATOM 794 C C . ASN A 1 105 ? 4.353 6.284 -8.428 1.00 95.44 105 ASN A C 1
ATOM 796 O O . ASN A 1 105 ? 4.653 6.101 -9.611 1.00 95.44 105 ASN A O 1
ATOM 800 N N . ALA A 1 106 ? 3.377 5.598 -7.826 1.00 95.25 106 ALA A N 1
ATOM 801 C CA . ALA A 1 106 ? 2.554 4.598 -8.499 1.00 95.25 106 ALA A CA 1
ATOM 802 C C . ALA A 1 106 ? 1.384 5.234 -9.271 1.00 95.25 106 ALA A C 1
ATOM 804 O O . ALA A 1 106 ? 0.740 6.167 -8.792 1.00 95.25 106 ALA A O 1
ATOM 805 N N . ASP A 1 107 ? 1.066 4.678 -10.440 1.00 96.38 107 ASP A N 1
ATOM 806 C CA . ASP A 1 107 ? -0.167 4.972 -11.175 1.00 96.38 107 ASP A CA 1
ATOM 807 C C . ASP A 1 107 ? -1.319 4.147 -10.588 1.00 96.38 107 ASP A C 1
ATOM 809 O O . ASP A 1 107 ? -1.270 2.913 -10.596 1.00 96.38 107 ASP A O 1
ATOM 813 N N . VAL A 1 108 ? -2.327 4.816 -10.024 1.00 94.69 108 VAL A N 1
ATOM 814 C CA . VAL A 1 108 ? -3.358 4.183 -9.190 1.00 94.69 108 VAL A CA 1
ATOM 815 C C . VAL A 1 108 ? -4.671 4.049 -9.950 1.00 94.69 108 VAL A C 1
ATOM 817 O O . VAL A 1 108 ? -5.248 5.024 -10.426 1.00 94.69 108 VAL A O 1
ATOM 820 N N . SER A 1 109 ? -5.199 2.830 -9.965 1.00 93.19 109 SER A N 1
ATOM 821 C CA . SER A 1 109 ? -6.558 2.515 -10.395 1.00 93.19 109 SER A CA 1
ATOM 822 C C . SER A 1 109 ? -7.374 1.990 -9.216 1.00 93.19 109 SER A C 1
ATOM 824 O O . SER A 1 109 ? -6.855 1.276 -8.358 1.00 93.19 109 SER A O 1
ATOM 826 N N . VAL A 1 110 ? -8.658 2.346 -9.165 1.00 88.50 110 VAL A N 1
ATOM 827 C CA . VAL A 1 110 ? -9.590 1.841 -8.149 1.00 88.50 110 VAL A CA 1
ATOM 828 C C . VAL A 1 110 ? -10.473 0.780 -8.797 1.00 88.50 110 VAL A C 1
ATOM 830 O O . VAL A 1 110 ? -11.194 1.067 -9.756 1.00 88.50 110 VAL A O 1
ATOM 833 N N . GLY A 1 111 ? -10.394 -0.452 -8.298 1.00 75.81 111 GLY A N 1
ATOM 834 C CA . GLY A 1 111 ? -11.225 -1.560 -8.758 1.00 75.81 111 GLY A CA 1
ATOM 835 C C . GLY A 1 111 ? -12.693 -1.370 -8.365 1.00 75.81 111 GLY A C 1
ATOM 836 O O . GLY A 1 111 ? -12.998 -0.920 -7.261 1.00 75.81 111 GLY A O 1
ATOM 837 N N . SER A 1 112 ? -13.607 -1.729 -9.268 1.00 61.78 112 SER A N 1
ATOM 838 C CA . SER A 1 112 ? -15.056 -1.803 -9.012 1.00 61.78 112 SER A CA 1
ATOM 839 C C . SER A 1 112 ? -15.523 -3.263 -8.931 1.00 61.78 112 SER A C 1
ATOM 841 O O . SER A 1 112 ? -14.804 -4.168 -9.356 1.00 61.78 112 SER A O 1
ATOM 843 N N . PHE A 1 113 ? -16.691 -3.478 -8.314 1.00 52.12 113 PHE A N 1
ATOM 844 C CA . PHE A 1 113 ? -17.357 -4.782 -8.198 1.00 52.12 113 PHE A CA 1
ATOM 845 C C . PHE A 1 113 ? -17.959 -5.248 -9.523 1.00 52.12 113 PHE A C 1
ATOM 847 O O . PHE A 1 113 ? -18.494 -4.383 -10.253 1.00 52.12 113 PHE A O 1
#

pLDDT: mean 83.57, std 15.72, range [34.94, 97.56]

Organism: Pseudomonas syringae (NCBI:txid317)

Secondary structure (DSSP, 8-state):
----------S--HHHHHHHHHHHHHHHHH-BSSEEEEEEEEEETTEEEEEEEEEESSB-EEEEEEEE--SS-B--TT-TT-S-EEESSHHHHHHHHHHHHHHTT-EEEE---

Sequence (113 aa):
MKSDIGPSWSEVLPDVKLWAIKMVELAQSKLVGSIRANLRAYRHNGIEYLALEMIGQHAGSMSITIAAGAVSPNYSLDDLECSCFDVADMTEALTMVSLFLRDANADVSVGSF

Radius of gyration: 14.68 Å; chains: 1; bounding box: 33×42×36 Å

Foldseek 3Di:
DDDPDDDCPVDDDPLLLVLLVLLLVVCVVFAAAAKAKEWEWDDDPNWIKIKIWIHHPVGGIAIEIEIECDPDWDSPSVCSNPRYTYDPGVVSVCVSVVSNCVVNVYHYDYDDD